Protein AF-A0A946NMD1-F1 (afdb_monomer)

Structure (mmCIF, N/CA/C/O backbone):
data_AF-A0A946NMD1-F1
#
_entry.id   AF-A0A946NMD1-F1
#
loop_
_atom_site.group_PDB
_atom_site.id
_atom_site.type_symbol
_atom_site.label_atom_id
_atom_site.label_alt_id
_atom_site.label_comp_id
_atom_site.label_asym_id
_atom_site.label_entity_id
_atom_site.label_seq_id
_atom_site.pdbx_PDB_ins_code
_atom_site.Cartn_x
_atom_site.Cartn_y
_atom_site.Cartn_z
_atom_site.occupancy
_atom_site.B_iso_or_equiv
_atom_site.auth_seq_id
_atom_site.auth_comp_id
_atom_site.auth_asym_id
_atom_site.auth_atom_id
_atom_site.pdbx_PDB_model_num
ATOM 1 N N . MET A 1 1 ? -20.551 -19.028 28.082 1.00 55.00 1 MET A N 1
ATOM 2 C CA . MET A 1 1 ? -19.754 -17.805 27.836 1.00 55.00 1 MET A CA 1
ATOM 3 C C . MET A 1 1 ? -20.271 -17.189 26.550 1.00 55.00 1 MET A C 1
ATOM 5 O O . MET A 1 1 ? -20.103 -17.793 25.501 1.00 55.00 1 MET A O 1
ATOM 9 N N . ASN A 1 2 ? -20.979 -16.064 26.626 1.00 85.19 2 ASN A N 1
ATOM 10 C CA . ASN A 1 2 ? -21.645 -15.491 25.456 1.00 85.19 2 ASN A CA 1
ATOM 11 C C . ASN A 1 2 ? -20.699 -14.501 24.764 1.00 85.19 2 ASN A C 1
ATOM 13 O O . ASN A 1 2 ? -20.337 -13.488 25.360 1.00 85.19 2 ASN A O 1
ATOM 17 N N . LEU A 1 3 ? -20.327 -14.777 23.508 1.00 88.44 3 LEU A N 1
ATOM 18 C CA . LEU A 1 3 ? -19.471 -13.911 22.675 1.00 88.44 3 LEU A CA 1
ATOM 19 C C . LEU A 1 3 ? -19.983 -12.462 22.620 1.00 88.44 3 LEU A C 1
ATOM 21 O O . LEU A 1 3 ? -19.198 -11.517 22.621 1.00 88.44 3 LEU A O 1
ATOM 25 N N . PHE A 1 4 ? -21.305 -12.292 22.656 1.00 90.62 4 PHE A N 1
ATOM 26 C CA . PHE A 1 4 ? -21.965 -10.989 22.665 1.00 90.62 4 PHE A CA 1
ATOM 27 C C . PHE A 1 4 ? -21.630 -10.160 23.916 1.00 90.62 4 PHE A C 1
ATOM 29 O O . PHE A 1 4 ? -21.375 -8.961 23.827 1.00 90.62 4 PHE A O 1
ATOM 36 N N . SER A 1 5 ? -21.566 -10.805 25.085 1.00 89.81 5 SER A N 1
ATOM 37 C CA . SER A 1 5 ? -21.194 -10.150 26.343 1.00 89.81 5 SER A CA 1
ATOM 38 C C . SER A 1 5 ? -19.715 -9.763 26.349 1.00 89.81 5 SER A C 1
ATOM 40 O O . SER A 1 5 ? -19.371 -8.661 26.766 1.00 89.81 5 SER A O 1
ATOM 42 N N . SER A 1 6 ? -18.839 -10.629 25.829 1.00 92.62 6 SER A N 1
ATOM 43 C CA . SER A 1 6 ? -17.407 -10.332 25.697 1.00 92.62 6 SER A CA 1
ATOM 44 C C . SER A 1 6 ? -17.141 -9.159 24.750 1.00 92.62 6 SER A C 1
ATOM 46 O O . SER A 1 6 ? -16.298 -8.316 25.053 1.00 92.62 6 SER A O 1
ATOM 48 N N . PHE A 1 7 ? -17.885 -9.059 23.644 1.00 94.19 7 PHE A N 1
ATOM 49 C CA . PHE A 1 7 ? -17.782 -7.933 22.713 1.00 94.19 7 PHE A CA 1
ATOM 50 C C . PHE A 1 7 ? -18.190 -6.606 23.368 1.00 94.19 7 PHE A C 1
ATOM 52 O O . PHE A 1 7 ? -17.457 -5.623 23.275 1.00 94.19 7 PHE A O 1
ATOM 59 N N . ALA A 1 8 ? -19.309 -6.586 24.100 1.00 92.62 8 ALA A N 1
ATOM 60 C CA . ALA A 1 8 ? -19.763 -5.391 24.816 1.00 92.62 8 ALA A CA 1
ATOM 61 C C . ALA A 1 8 ? -18.737 -4.906 25.863 1.00 92.62 8 ALA A C 1
ATOM 63 O O . ALA A 1 8 ? -18.455 -3.706 25.963 1.00 92.62 8 ALA A O 1
ATOM 64 N N . ILE A 1 9 ? -18.127 -5.837 26.606 1.00 93.50 9 ILE A N 1
ATOM 65 C CA . ILE A 1 9 ? -17.065 -5.531 27.577 1.00 93.50 9 ILE A CA 1
ATOM 66 C C . ILE A 1 9 ? -15.824 -4.960 26.871 1.00 93.50 9 ILE A C 1
ATOM 68 O O . ILE A 1 9 ? -15.281 -3.947 27.315 1.00 93.50 9 ILE A O 1
ATOM 72 N N . ALA A 1 10 ? -15.402 -5.553 25.750 1.00 91.38 10 ALA A N 1
ATOM 73 C CA . ALA A 1 10 ? -14.246 -5.085 24.985 1.00 91.38 10 ALA A CA 1
ATOM 74 C C . ALA A 1 10 ? -14.444 -3.662 24.437 1.00 91.38 10 ALA A C 1
ATOM 76 O O . ALA A 1 10 ? -13.557 -2.822 24.585 1.00 91.38 10 ALA A O 1
ATOM 77 N N . VAL A 1 11 ? -15.616 -3.357 23.869 1.00 93.38 11 VAL A N 1
ATOM 78 C CA . VAL A 1 11 ? -15.934 -2.007 23.369 1.00 93.38 11 VAL A CA 1
ATOM 79 C C . VAL A 1 11 ? -15.869 -0.976 24.497 1.00 93.38 11 VAL A C 1
ATOM 81 O O . VAL A 1 11 ? -15.271 0.088 24.335 1.00 93.38 11 VAL A O 1
ATOM 84 N N . THR A 1 12 ? -16.417 -1.310 25.665 1.00 92.88 12 THR A N 1
ATOM 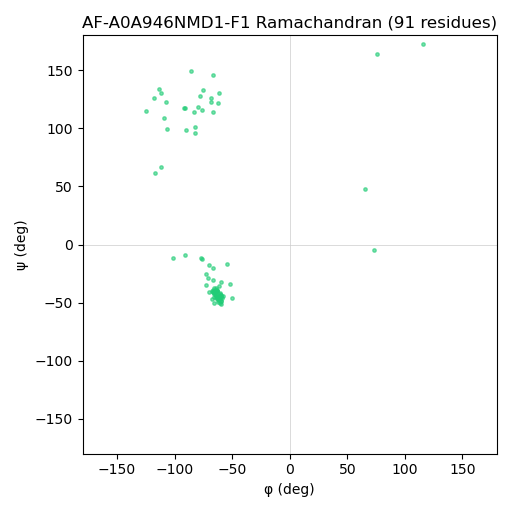85 C CA . THR A 1 12 ? -16.408 -0.416 26.833 1.00 92.88 12 THR A CA 1
ATOM 86 C C . THR A 1 12 ? -14.978 -0.152 27.320 1.00 92.88 12 THR A C 1
ATOM 88 O O . THR A 1 12 ? -14.610 0.994 27.581 1.00 92.88 12 THR A O 1
ATOM 91 N N . ALA A 1 13 ? -14.138 -1.190 27.369 1.00 91.44 13 ALA A N 1
ATOM 92 C CA . ALA A 1 13 ? -12.733 -1.076 27.757 1.00 91.44 13 ALA A CA 1
ATOM 93 C C . ALA A 1 13 ? -11.905 -0.237 26.763 1.00 91.44 13 ALA A C 1
ATOM 95 O O . ALA A 1 13 ? -11.082 0.583 27.174 1.00 91.44 13 ALA A O 1
ATOM 96 N N . LEU A 1 14 ? -12.148 -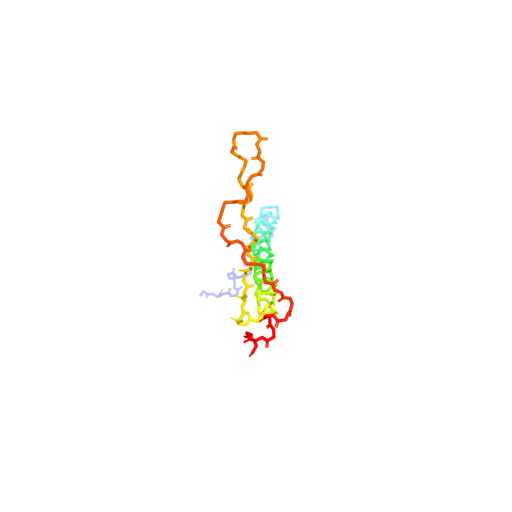0.387 25.457 1.00 93.50 14 LEU A N 1
ATOM 97 C CA . LEU A 1 14 ? -11.481 0.406 24.418 1.00 93.50 14 LEU A CA 1
ATOM 98 C C . LEU A 1 14 ? -11.864 1.892 24.482 1.00 93.50 14 LEU A C 1
ATOM 100 O O . LEU A 1 14 ? -11.004 2.753 24.271 1.00 93.50 14 LEU A O 1
ATOM 104 N N . LEU A 1 15 ? -13.127 2.195 24.805 1.00 92.44 15 LEU A N 1
ATOM 105 C CA . LEU A 1 15 ? -13.625 3.563 24.978 1.00 92.44 15 LEU A CA 1
ATOM 106 C C . LEU A 1 15 ? -13.123 4.227 26.271 1.00 92.44 15 LEU A C 1
ATOM 108 O O . LEU A 1 15 ? -13.001 5.452 26.303 1.00 92.44 15 LEU A O 1
ATOM 112 N N . ALA A 1 16 ? -12.781 3.452 27.305 1.00 94.81 16 ALA A N 1
ATOM 113 C CA . ALA A 1 16 ? -12.213 3.978 28.549 1.00 94.81 16 ALA A CA 1
ATOM 114 C C . ALA A 1 16 ? -10.812 4.596 28.355 1.00 94.81 16 ALA A C 1
ATOM 116 O O . ALA A 1 16 ? -10.458 5.562 29.032 1.00 94.81 16 ALA A O 1
ATOM 117 N N . HIS A 1 17 ? -10.023 4.098 27.393 1.00 93.81 17 HIS A N 1
ATOM 118 C CA . HIS A 1 17 ? -8.659 4.569 27.113 1.00 93.81 17 HIS A CA 1
ATOM 119 C C . HIS A 1 17 ? -8.517 5.183 25.715 1.00 93.81 17 HIS A C 1
ATOM 121 O O . HIS A 1 17 ? -7.719 4.735 24.890 1.00 93.81 17 HIS A O 1
ATOM 127 N N . LYS A 1 18 ? -9.266 6.261 25.466 1.00 91.31 18 LYS A N 1
ATOM 128 C CA . LYS A 1 18 ? -9.395 6.915 24.148 1.00 91.31 18 LYS A CA 1
ATOM 129 C C . LYS A 1 18 ? -8.056 7.229 23.471 1.00 91.31 18 LYS A C 1
ATOM 131 O O . LYS A 1 18 ? -7.897 6.933 22.294 1.00 91.31 18 LYS A O 1
ATOM 136 N N . THR A 1 19 ? -7.086 7.792 24.195 1.00 95.62 19 THR A N 1
ATOM 137 C CA . THR A 1 19 ? -5.778 8.176 23.627 1.00 95.62 19 THR A CA 1
ATOM 138 C C . THR A 1 19 ? -4.955 6.963 23.208 1.00 95.62 19 THR A C 1
ATOM 140 O O . THR A 1 19 ? -4.448 6.919 22.091 1.00 95.62 19 THR A O 1
ATOM 143 N N . ARG A 1 20 ? -4.864 5.947 24.072 1.00 95.00 20 ARG A N 1
ATOM 144 C CA . ARG A 1 20 ? -4.136 4.705 23.786 1.00 95.00 20 ARG A CA 1
ATOM 145 C C . ARG A 1 20 ? -4.755 3.965 22.602 1.00 95.00 20 ARG A C 1
ATOM 147 O O . ARG A 1 20 ? -4.030 3.575 21.693 1.00 95.00 20 ARG A O 1
ATOM 154 N N . THR A 1 21 ? -6.077 3.801 22.600 1.00 95.19 21 THR A N 1
ATOM 155 C CA . THR A 1 21 ? -6.802 3.116 21.520 1.00 95.19 21 THR A CA 1
ATOM 156 C C . THR A 1 21 ? -6.664 3.867 20.193 1.00 95.19 21 THR A C 1
ATOM 158 O O . THR A 1 21 ? -6.449 3.250 19.148 1.00 95.19 21 THR A O 1
ATOM 161 N N . PHE A 1 22 ? -6.719 5.202 20.225 1.00 95.81 22 PHE A N 1
ATOM 162 C CA . PHE A 1 22 ? -6.535 6.037 19.039 1.00 95.81 22 PHE A CA 1
ATOM 163 C C . PHE A 1 22 ? -5.115 5.933 18.467 1.00 95.81 22 PHE A C 1
ATOM 165 O O . PHE A 1 22 ? -4.962 5.630 17.289 1.00 95.81 22 PHE A O 1
ATOM 172 N N . LEU A 1 23 ? -4.070 6.093 19.288 1.00 96.12 23 LEU A N 1
ATOM 173 C CA . LEU A 1 23 ? -2.682 5.991 18.812 1.00 96.12 23 LEU A CA 1
ATOM 174 C C . LEU A 1 23 ? -2.352 4.585 18.282 1.00 96.12 23 LEU A C 1
ATOM 176 O O . LEU A 1 23 ? -1.685 4.462 17.255 1.00 96.12 23 LEU A O 1
ATOM 180 N N . ALA A 1 24 ? -2.834 3.529 18.945 1.00 95.62 24 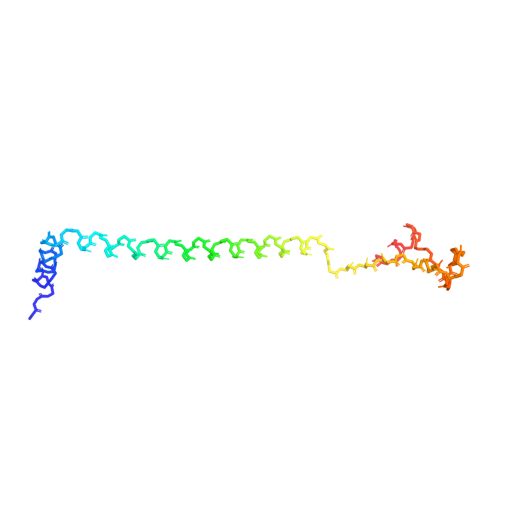ALA A N 1
ATOM 181 C CA . ALA A 1 24 ? -2.594 2.152 18.513 1.00 95.62 24 ALA A CA 1
ATOM 182 C C . ALA A 1 24 ? -3.266 1.840 17.163 1.00 95.62 24 ALA A C 1
ATOM 184 O O . ALA A 1 24 ? -2.634 1.275 16.271 1.00 95.62 24 ALA A O 1
ATOM 185 N N . SER A 1 25 ? -4.530 2.240 16.992 1.00 95.50 25 SER A N 1
ATOM 186 C CA . SER A 1 25 ? -5.252 2.046 15.726 1.00 95.50 25 SER A CA 1
ATOM 187 C C . SER A 1 25 ? -4.666 2.885 14.589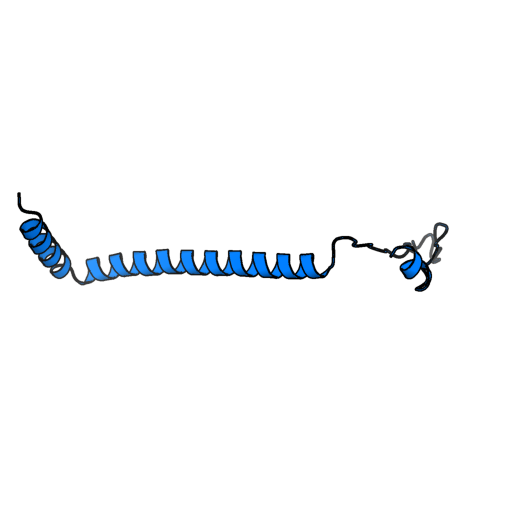 1.00 95.50 25 SER A C 1
ATOM 189 O O . SER A 1 25 ? -4.513 2.378 13.479 1.00 95.50 25 SER A O 1
ATOM 191 N N . LEU A 1 26 ? -4.255 4.125 14.871 1.00 97.06 26 LEU A N 1
ATOM 192 C CA . LEU A 1 26 ? -3.589 4.990 13.900 1.00 97.06 26 LEU A CA 1
ATOM 193 C C . LEU A 1 26 ? -2.277 4.373 13.392 1.00 97.06 26 LEU A C 1
ATOM 195 O O . LEU A 1 26 ? -2.024 4.380 12.189 1.00 97.06 26 LEU A O 1
ATOM 199 N N . GLY A 1 27 ? -1.471 3.791 14.285 1.00 97.19 27 GLY A N 1
ATOM 200 C CA . GLY A 1 27 ? -0.227 3.117 13.905 1.00 97.19 27 GLY A CA 1
ATOM 201 C C . GLY A 1 27 ? -0.457 1.950 12.941 1.00 97.19 27 GLY A C 1
ATOM 202 O O . GLY A 1 27 ? 0.237 1.840 11.931 1.00 97.19 27 GLY A O 1
ATOM 203 N N . ILE A 1 28 ? -1.470 1.118 13.204 1.00 97.31 28 ILE A N 1
ATOM 204 C CA . ILE A 1 28 ? -1.829 -0.007 12.326 1.00 97.31 28 ILE A CA 1
ATOM 205 C C . ILE A 1 28 ? -2.339 0.500 10.969 1.00 97.31 28 ILE A C 1
ATOM 207 O O . ILE A 1 28 ? -1.936 -0.029 9.934 1.00 97.31 28 ILE A O 1
ATOM 211 N N . LEU A 1 29 ? -3.174 1.545 10.954 1.00 97.38 29 LEU A N 1
ATOM 212 C CA . LEU A 1 29 ? -3.685 2.147 9.718 1.00 97.38 29 LEU A CA 1
ATOM 213 C C . LEU A 1 29 ? -2.555 2.677 8.830 1.00 97.38 29 LEU A C 1
ATOM 215 O O . LEU A 1 29 ? -2.512 2.352 7.645 1.00 97.38 29 LEU A O 1
ATOM 219 N N . ILE A 1 30 ? -1.625 3.447 9.400 1.00 97.44 30 ILE A N 1
ATOM 220 C CA . ILE A 1 30 ? -0.481 3.994 8.657 1.00 97.44 30 ILE A CA 1
ATOM 221 C C . ILE A 1 30 ? 0.438 2.863 8.179 1.00 97.44 30 ILE A C 1
ATOM 223 O O . ILE A 1 30 ? 0.875 2.879 7.027 1.00 97.44 30 ILE A O 1
ATOM 227 N N . GLY A 1 31 ? 0.696 1.864 9.029 1.00 97.19 31 GLY A N 1
ATOM 228 C CA . GLY A 1 31 ? 1.536 0.718 8.684 1.00 97.19 31 GLY A CA 1
ATOM 229 C C . GLY A 1 31 ? 0.993 -0.060 7.486 1.00 97.19 31 GLY A C 1
ATOM 230 O O . GLY A 1 31 ? 1.706 -0.267 6.505 1.00 97.19 31 GLY A O 1
ATOM 231 N N . ILE A 1 32 ? -0.288 -0.432 7.519 1.00 97.62 32 ILE A N 1
ATOM 232 C CA . ILE A 1 32 ? -0.922 -1.172 6.420 1.00 97.62 32 ILE A CA 1
ATOM 233 C C . ILE A 1 32 ? -1.019 -0.296 5.162 1.00 97.62 32 ILE A C 1
ATOM 235 O O . ILE A 1 32 ? -0.723 -0.773 4.066 1.00 97.62 32 ILE A O 1
ATOM 239 N N . ALA A 1 33 ? -1.368 0.988 5.300 1.00 97.88 33 ALA A N 1
ATOM 240 C CA . ALA A 1 33 ? -1.467 1.906 4.166 1.00 97.88 33 ALA A CA 1
ATOM 241 C C . ALA A 1 33 ? -0.127 2.070 3.430 1.00 97.88 33 ALA A C 1
ATOM 243 O O . ALA A 1 33 ? -0.089 1.982 2.203 1.00 97.88 33 ALA A O 1
ATOM 244 N N . SER A 1 34 ? 0.977 2.244 4.164 1.00 97.75 34 SER A N 1
ATOM 245 C CA . SER A 1 34 ? 2.320 2.357 3.580 1.00 97.75 34 SER A CA 1
ATOM 246 C C . SER A 1 34 ? 2.702 1.114 2.774 1.00 97.75 34 SER A C 1
ATOM 248 O O . SER A 1 34 ? 3.186 1.237 1.647 1.00 97.75 34 SER A O 1
ATOM 250 N N . VAL A 1 35 ? 2.425 -0.079 3.309 1.00 97.75 35 VAL A N 1
ATOM 251 C CA . VAL A 1 35 ? 2.712 -1.344 2.619 1.00 97.75 35 VAL A CA 1
ATOM 252 C C . VAL A 1 35 ? 1.881 -1.476 1.343 1.00 97.75 35 VAL A C 1
ATOM 254 O O . VAL A 1 35 ? 2.429 -1.826 0.299 1.00 97.75 35 VAL A O 1
ATOM 257 N N . ILE A 1 36 ? 0.583 -1.157 1.390 1.00 97.56 36 ILE A N 1
ATOM 258 C CA . ILE A 1 36 ? -0.296 -1.218 0.210 1.00 97.56 36 ILE A CA 1
ATOM 259 C C . ILE A 1 36 ? 0.213 -0.286 -0.894 1.00 97.56 36 ILE A C 1
ATOM 261 O O . ILE A 1 36 ? 0.342 -0.716 -2.040 1.00 97.56 36 ILE A O 1
ATOM 265 N N . VAL A 1 37 ? 0.534 0.966 -0.553 1.00 98.00 37 VAL A N 1
ATOM 266 C CA . VAL A 1 37 ? 1.040 1.957 -1.516 1.00 98.00 37 VAL A CA 1
ATOM 267 C C . VAL A 1 37 ? 2.353 1.489 -2.138 1.00 98.00 37 VAL A C 1
ATOM 269 O O . VAL A 1 37 ? 2.485 1.498 -3.359 1.00 98.00 37 VAL A O 1
ATOM 272 N N . MET A 1 38 ? 3.304 1.024 -1.325 1.00 97.44 38 MET A N 1
ATOM 273 C CA . MET A 1 38 ? 4.596 0.541 -1.819 1.00 97.44 38 MET A CA 1
ATOM 274 C C . MET A 1 38 ? 4.434 -0.643 -2.779 1.00 97.44 38 MET A C 1
ATOM 276 O O . MET A 1 38 ? 5.071 -0.677 -3.831 1.00 97.44 38 MET A O 1
ATOM 280 N N . VAL A 1 39 ? 3.564 -1.601 -2.447 1.00 97.25 39 VAL A N 1
ATOM 281 C CA . VAL A 1 39 ? 3.298 -2.764 -3.306 1.00 97.25 39 VAL A CA 1
ATOM 282 C C . VAL A 1 39 ? 2.620 -2.344 -4.609 1.00 97.25 39 VAL A C 1
ATOM 284 O O . VAL A 1 39 ? 2.973 -2.864 -5.667 1.00 97.25 39 VAL A O 1
ATOM 287 N N . ALA A 1 40 ? 1.671 -1.408 -4.549 1.00 97.19 40 ALA A N 1
ATOM 288 C CA . ALA A 1 40 ? 0.998 -0.888 -5.734 1.00 97.19 40 ALA A CA 1
ATOM 289 C C . ALA A 1 40 ? 1.983 -0.183 -6.678 1.00 97.19 40 ALA A C 1
ATOM 291 O O . ALA A 1 40 ? 1.990 -0.479 -7.870 1.00 97.19 40 ALA A O 1
ATOM 292 N N . ILE A 1 41 ? 2.854 0.678 -6.139 1.00 97.12 41 ILE A N 1
ATOM 293 C CA . ILE A 1 41 ? 3.909 1.347 -6.912 1.00 97.12 41 ILE A CA 1
ATOM 294 C C . ILE A 1 41 ? 4.853 0.310 -7.523 1.00 97.12 41 ILE A C 1
ATOM 296 O O . ILE A 1 41 ? 5.073 0.330 -8.728 1.00 97.12 41 ILE A O 1
ATOM 300 N N . GLY A 1 42 ? 5.365 -0.631 -6.724 1.00 95.81 42 GLY A N 1
ATOM 301 C CA . GLY A 1 42 ? 6.316 -1.635 -7.204 1.00 95.81 42 GLY A CA 1
ATOM 302 C C . GLY A 1 42 ? 5.754 -2.481 -8.347 1.00 95.81 42 GLY A C 1
ATOM 303 O O . GLY A 1 42 ? 6.410 -2.645 -9.374 1.00 95.81 42 GLY A O 1
ATOM 304 N N . LYS A 1 43 ? 4.514 -2.963 -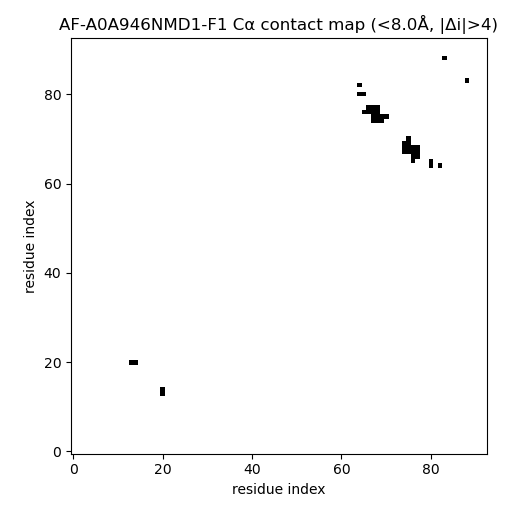8.206 1.00 95.62 43 LYS A N 1
ATOM 305 C CA . LYS A 1 43 ? 3.839 -3.726 -9.266 1.00 95.62 43 LYS A CA 1
ATOM 306 C C . LYS A 1 43 ? 3.526 -2.872 -10.494 1.00 95.62 43 LYS A C 1
ATOM 308 O O . LYS A 1 43 ? 3.692 -3.358 -11.607 1.00 95.62 43 LYS A O 1
ATOM 313 N N . GLY A 1 44 ? 3.097 -1.624 -10.303 1.00 94.44 44 GLY A N 1
ATOM 314 C CA . GLY A 1 44 ? 2.815 -0.697 -11.400 1.00 94.44 44 GLY A CA 1
ATOM 315 C C . GLY A 1 44 ? 4.062 -0.389 -12.226 1.00 94.44 44 GLY A C 1
ATOM 316 O O . GLY A 1 44 ? 4.049 -0.569 -13.438 1.00 94.44 44 GLY A O 1
ATOM 317 N N . SER A 1 45 ? 5.166 -0.028 -11.567 1.00 95.31 45 SER A N 1
ATOM 318 C CA . SER A 1 45 ? 6.446 0.226 -12.236 1.00 95.31 45 SER A CA 1
ATOM 319 C C . SER A 1 45 ? 7.002 -1.024 -12.913 1.00 95.31 45 SER A C 1
ATOM 321 O O . SER A 1 45 ? 7.556 -0.934 -14.004 1.00 95.31 45 SER A O 1
ATOM 323 N N . GLN A 1 46 ? 6.846 -2.201 -12.298 1.00 92.38 46 GLN A N 1
ATOM 324 C CA . GLN A 1 46 ? 7.238 -3.452 -12.941 1.00 92.38 46 GLN A CA 1
ATOM 325 C C . GLN A 1 46 ? 6.451 -3.671 -14.237 1.00 92.38 46 GLN A C 1
ATOM 327 O O . GLN A 1 46 ? 7.061 -3.994 -15.253 1.00 92.38 46 GLN A O 1
ATOM 332 N N . GLN A 1 47 ? 5.131 -3.476 -14.214 1.00 94.25 47 GLN A N 1
ATOM 333 C CA . GLN A 1 47 ? 4.294 -3.628 -15.402 1.00 94.25 47 GLN A CA 1
ATOM 334 C C . GLN A 1 47 ? 4.687 -2.639 -16.502 1.00 94.25 47 GLN A C 1
ATOM 336 O O . GLN A 1 47 ? 4.869 -3.051 -17.639 1.00 94.25 47 GLN A O 1
ATOM 341 N N . GLU A 1 48 ? 4.898 -1.369 -16.157 1.00 91.62 48 GLU A N 1
ATOM 342 C CA . GLU A 1 48 ? 5.316 -0.340 -17.114 1.00 91.62 48 GLU A CA 1
ATOM 343 C C . GLU A 1 48 ? 6.629 -0.713 -17.815 1.00 91.62 48 GLU A C 1
ATOM 345 O O . GLU A 1 48 ? 6.736 -0.632 -19.037 1.00 91.62 48 GLU A O 1
ATOM 350 N N . VAL A 1 49 ? 7.620 -1.201 -17.063 1.00 91.44 49 VAL A N 1
ATOM 351 C CA . VAL A 1 49 ? 8.884 -1.668 -17.648 1.00 91.44 49 VAL A CA 1
ATOM 352 C C . VAL A 1 49 ? 8.662 -2.886 -18.546 1.00 91.44 49 VAL A C 1
ATOM 354 O O . VAL A 1 49 ? 9.266 -2.962 -19.616 1.00 91.44 49 VAL A O 1
ATOM 357 N N . MET A 1 50 ? 7.801 -3.828 -18.149 1.00 88.06 50 MET A N 1
ATOM 358 C CA . MET A 1 50 ? 7.474 -4.986 -18.989 1.00 88.06 50 MET A CA 1
ATOM 359 C C . MET A 1 50 ? 6.776 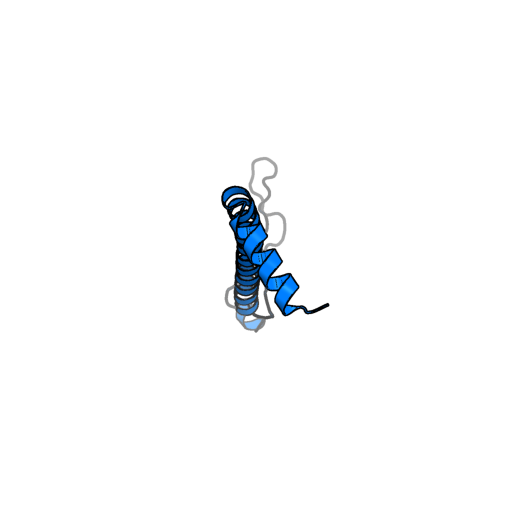-4.569 -20.285 1.00 88.06 50 MET A C 1
ATOM 361 O O . MET A 1 50 ? 7.102 -5.119 -21.332 1.00 88.06 50 MET A O 1
ATOM 365 N N . ASP A 1 51 ? 5.880 -3.584 -20.244 1.00 89.69 51 ASP A N 1
ATOM 366 C CA . ASP A 1 51 ? 5.181 -3.075 -21.428 1.00 89.69 51 ASP A CA 1
ATOM 367 C C . ASP A 1 51 ? 6.157 -2.387 -22.392 1.00 89.69 51 ASP A C 1
ATOM 369 O O . ASP A 1 51 ? 6.097 -2.604 -23.604 1.00 89.69 51 ASP A O 1
ATOM 373 N N . ILE A 1 52 ? 7.112 -1.614 -21.861 1.00 85.56 52 ILE A N 1
ATOM 374 C CA . ILE A 1 52 ? 8.181 -1.002 -22.661 1.00 85.56 52 ILE A CA 1
ATOM 375 C C . ILE A 1 52 ? 9.037 -2.089 -23.321 1.00 85.56 52 ILE A C 1
ATOM 377 O O . ILE A 1 52 ? 9.316 -1.997 -24.514 1.00 85.56 52 ILE A O 1
ATOM 381 N N . ILE A 1 53 ? 9.436 -3.124 -22.573 1.00 84.62 53 ILE A N 1
ATOM 382 C CA . ILE A 1 53 ? 10.227 -4.246 -23.102 1.00 84.62 53 ILE A CA 1
ATOM 383 C C . ILE A 1 53 ? 9.439 -5.011 -24.169 1.00 84.62 53 ILE A C 1
ATOM 385 O O . ILE A 1 53 ? 9.977 -5.284 -25.239 1.00 84.62 53 ILE A O 1
ATOM 389 N N . ALA A 1 54 ? 8.165 -5.315 -23.919 1.00 82.06 54 ALA A N 1
ATOM 390 C CA . ALA A 1 54 ? 7.297 -5.989 -24.879 1.00 82.06 54 ALA A CA 1
ATOM 391 C C . ALA A 1 54 ? 7.123 -5.165 -26.166 1.00 82.06 54 ALA A C 1
ATOM 393 O O . ALA A 1 54 ? 7.094 -5.727 -27.260 1.00 82.06 54 ALA A O 1
ATOM 394 N N . GLY A 1 55 ? 7.080 -3.833 -26.054 1.00 79.50 55 GLY A N 1
ATOM 395 C CA . GLY A 1 55 ? 7.040 -2.916 -27.193 1.00 79.50 55 GLY A CA 1
ATOM 396 C C . GLY A 1 55 ? 8.311 -2.905 -28.052 1.00 79.50 55 GLY A C 1
ATOM 397 O O . GLY A 1 55 ? 8.238 -2.515 -29.215 1.00 79.50 55 GLY A O 1
ATOM 398 N N . MET A 1 56 ? 9.461 -3.354 -27.531 1.00 79.50 56 MET A N 1
ATOM 399 C CA . MET A 1 56 ? 10.701 -3.470 -28.316 1.00 79.50 56 MET A CA 1
ATOM 400 C C . MET A 1 56 ? 10.705 -4.687 -29.259 1.00 79.50 56 MET A C 1
ATOM 402 O O . MET A 1 56 ? 11.544 -4.750 -30.157 1.00 79.50 56 MET A O 1
ATOM 406 N N . GLY A 1 57 ? 9.755 -5.615 -29.101 1.00 69.69 57 GLY A N 1
ATOM 407 C CA . GLY A 1 57 ? 9.654 -6.834 -29.904 1.00 69.69 57 GLY A CA 1
ATOM 408 C C . GLY A 1 57 ? 10.676 -7.912 -29.517 1.00 69.69 57 GLY A C 1
ATOM 409 O O . GLY A 1 57 ? 11.662 -7.654 -28.832 1.00 69.69 57 GLY A O 1
ATOM 410 N N . GLU A 1 58 ? 10.441 -9.152 -29.957 1.00 67.19 58 GLU A N 1
ATOM 411 C CA . GLU A 1 58 ? 11.297 -10.305 -29.618 1.00 67.19 58 GLU A CA 1
ATOM 412 C C . GLU A 1 58 ? 12.681 -10.266 -30.297 1.00 67.19 58 GLU A C 1
ATOM 414 O O . GLU A 1 58 ? 13.603 -10.943 -29.844 1.00 67.19 58 GLU A O 1
ATOM 419 N N . ASN A 1 59 ? 12.858 -9.460 -31.353 1.00 66.88 59 ASN A N 1
ATOM 420 C CA . ASN A 1 59 ? 14.068 -9.447 -32.182 1.00 66.88 59 ASN A CA 1
ATOM 421 C C . ASN A 1 59 ? 14.876 -8.142 -32.039 1.00 66.88 59 ASN A C 1
ATOM 423 O O . ASN A 1 59 ? 14.977 -7.338 -32.967 1.00 66.88 59 ASN A O 1
ATOM 427 N N . MET A 1 60 ? 15.448 -7.914 -30.855 1.00 71.56 60 MET A N 1
ATOM 428 C CA . MET A 1 60 ? 16.298 -6.748 -30.591 1.00 71.56 60 MET A CA 1
ATOM 429 C C . MET A 1 60 ? 17.724 -6.954 -31.128 1.00 71.56 60 MET A C 1
ATOM 431 O O . MET A 1 60 ? 18.461 -7.814 -30.645 1.00 71.56 60 MET A O 1
ATOM 435 N N . VAL A 1 61 ? 18.150 -6.109 -32.074 1.00 72.94 61 VAL A N 1
ATOM 436 C CA . VAL A 1 61 ? 19.527 -6.081 -32.599 1.00 72.94 61 VAL A CA 1
ATOM 437 C C . VAL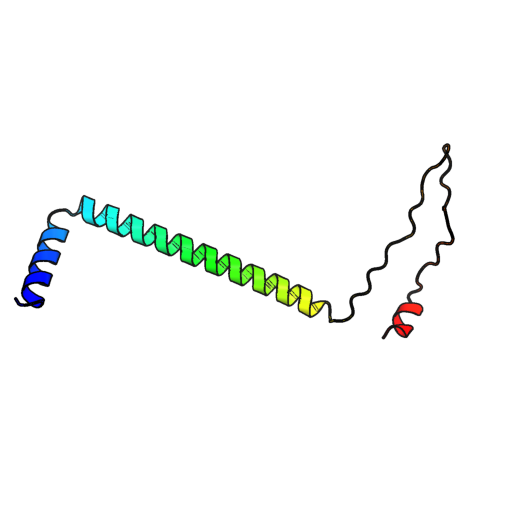 A 1 61 ? 20.242 -4.813 -32.125 1.00 72.94 61 VAL A C 1
ATOM 439 O O . VAL A 1 61 ? 19.951 -3.709 -32.581 1.00 72.94 61 VAL A O 1
ATOM 442 N N . THR A 1 62 ? 21.207 -4.965 -31.216 1.00 72.81 62 THR A N 1
ATOM 443 C CA . THR A 1 62 ? 22.010 -3.851 -30.681 1.00 72.81 62 THR A CA 1
ATOM 444 C C . THR A 1 62 ? 23.285 -3.663 -31.503 1.00 72.81 62 THR A C 1
ATOM 446 O O . THR A 1 62 ? 24.141 -4.546 -31.539 1.00 72.81 62 THR A O 1
ATOM 449 N N . ILE A 1 63 ? 23.439 -2.498 -32.139 1.00 73.69 63 ILE A N 1
ATOM 450 C CA . ILE A 1 63 ? 24.604 -2.161 -32.969 1.00 73.69 63 ILE A CA 1
ATOM 451 C C . ILE A 1 63 ? 25.470 -1.140 -32.232 1.00 73.69 63 ILE A C 1
ATOM 453 O O . ILE A 1 63 ? 25.019 -0.037 -31.927 1.00 73.69 63 ILE A O 1
ATOM 457 N N . THR A 1 64 ? 26.737 -1.478 -32.004 1.00 74.06 64 THR A N 1
ATOM 458 C CA . THR A 1 64 ? 27.717 -0.573 -31.389 1.00 74.06 64 THR A CA 1
ATOM 459 C C . THR A 1 64 ? 28.776 -0.189 -32.416 1.00 74.06 64 THR A C 1
ATOM 461 O O . THR A 1 64 ? 29.348 -1.054 -33.079 1.00 74.06 64 THR A O 1
ATOM 464 N N . ALA A 1 65 ? 29.053 1.110 -32.559 1.00 71.00 65 ALA A N 1
ATOM 465 C CA . ALA A 1 65 ? 30.091 1.595 -33.466 1.00 71.00 65 ALA A CA 1
ATOM 466 C C . ALA A 1 65 ? 31.495 1.163 -33.002 1.00 71.00 65 ALA A C 1
ATOM 468 O O . ALA A 1 65 ? 31.778 1.099 -31.806 1.00 71.00 65 ALA A O 1
ATOM 469 N N . GLY A 1 66 ? 32.393 0.901 -33.956 1.00 70.19 66 GLY A N 1
ATOM 470 C CA . GLY A 1 66 ? 33.778 0.535 -33.657 1.00 70.19 66 GLY A CA 1
ATOM 471 C C . GLY A 1 66 ? 34.524 1.644 -32.904 1.00 70.19 66 GLY A C 1
ATOM 472 O O . GLY A 1 66 ? 34.526 2.803 -33.321 1.00 70.19 66 GLY A O 1
ATOM 473 N N . GLU A 1 67 ? 35.185 1.293 -31.800 1.00 67.88 67 GLU A N 1
ATOM 474 C CA . GLU A 1 67 ? 35.931 2.247 -30.975 1.00 67.88 67 GLU A CA 1
ATOM 475 C C . GLU A 1 67 ? 37.176 2.795 -31.698 1.00 67.88 67 GLU A C 1
ATOM 477 O O . GLU A 1 67 ? 38.105 2.061 -32.050 1.00 67.88 67 GLU A O 1
ATOM 482 N N . MET A 1 68 ? 37.259 4.120 -31.845 1.00 62.31 68 MET A N 1
ATOM 483 C CA . MET A 1 68 ? 38.488 4.795 -32.272 1.00 62.31 68 MET A CA 1
ATOM 484 C C . MET A 1 68 ? 39.431 5.000 -31.081 1.00 62.31 68 MET A C 1
ATOM 486 O O . MET A 1 68 ? 39.335 5.986 -30.349 1.00 62.31 68 MET A O 1
ATOM 490 N N . LYS A 1 69 ? 40.387 4.085 -30.891 1.00 64.56 69 LYS A N 1
ATOM 491 C CA . LYS A 1 69 ? 41.412 4.214 -29.842 1.00 64.56 69 LYS A CA 1
ATOM 492 C C . LYS A 1 69 ? 42.504 5.206 -30.263 1.00 64.56 69 LYS A C 1
ATOM 494 O O . LYS A 1 69 ? 43.117 5.085 -31.324 1.00 64.56 69 LYS A O 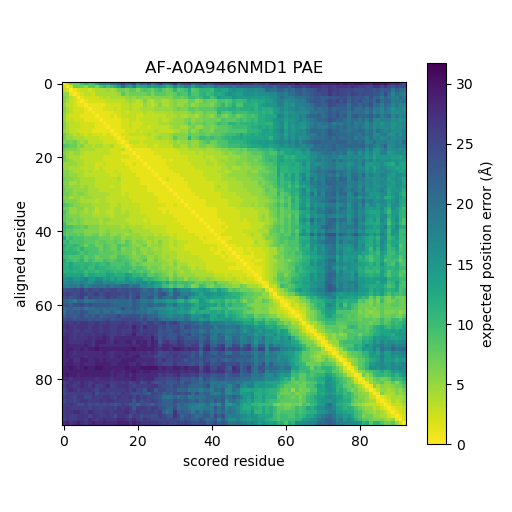1
ATOM 499 N N . ARG A 1 70 ? 42.794 6.196 -29.411 1.00 61.09 70 ARG A N 1
ATOM 500 C CA . ARG A 1 70 ? 43.938 7.106 -29.601 1.00 61.09 70 ARG A CA 1
ATOM 501 C C . ARG A 1 70 ? 45.226 6.378 -29.223 1.00 61.09 70 ARG A C 1
ATOM 503 O O . ARG A 1 70 ? 45.422 6.037 -28.061 1.00 61.09 70 ARG A O 1
ATOM 510 N N . ARG A 1 71 ? 46.123 6.166 -30.189 1.00 67.88 71 ARG A N 1
ATOM 511 C CA . ARG A 1 71 ? 47.449 5.572 -29.955 1.00 67.88 71 ARG 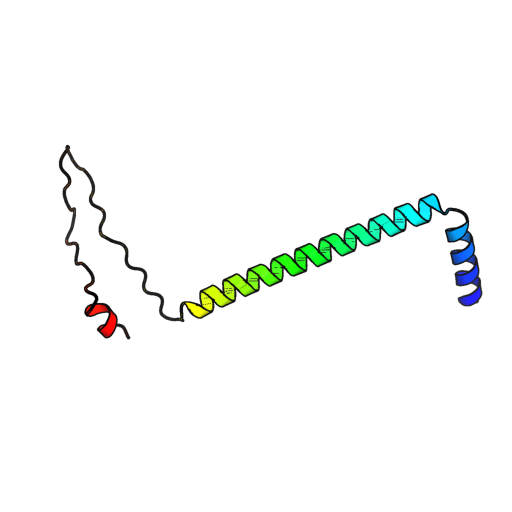A CA 1
ATOM 512 C C . ARG A 1 71 ? 48.521 6.514 -30.491 1.00 67.88 71 ARG A C 1
ATOM 514 O O . ARG A 1 71 ? 48.589 6.750 -31.692 1.00 67.88 71 ARG A O 1
ATOM 521 N N . GLY A 1 72 ? 49.348 7.051 -29.592 1.00 70.44 72 GLY A N 1
ATOM 522 C CA . GLY A 1 72 ? 50.477 7.922 -29.945 1.00 70.44 72 GLY A CA 1
ATOM 523 C C . GLY A 1 72 ? 50.068 9.258 -30.575 1.00 70.44 72 GLY A C 1
ATOM 524 O O . GLY A 1 72 ? 50.577 9.617 -31.629 1.00 70.44 72 GLY A O 1
ATOM 525 N N . GLY A 1 73 ? 49.100 9.968 -29.985 1.00 73.81 73 GLY A N 1
ATOM 526 C CA . GLY A 1 73 ? 48.700 11.313 -30.434 1.00 73.81 73 GLY A CA 1
ATOM 527 C C . GLY A 1 73 ? 47.910 11.373 -31.749 1.00 73.81 73 GLY A C 1
ATOM 528 O O . GLY A 1 73 ? 47.419 12.438 -32.109 1.00 73.81 73 GLY A O 1
ATOM 529 N N . ARG A 1 74 ? 47.722 10.244 -32.444 1.00 65.31 74 ARG A N 1
ATOM 530 C CA . ARG A 1 74 ? 46.904 10.138 -33.661 1.00 65.31 74 ARG A CA 1
ATOM 531 C C . ARG A 1 74 ? 45.681 9.261 -33.394 1.00 65.31 74 ARG A C 1
ATOM 533 O O . ARG A 1 74 ? 45.789 8.181 -32.811 1.00 65.31 74 ARG A O 1
ATOM 540 N N . LEU A 1 75 ? 44.510 9.728 -33.825 1.00 66.50 75 LEU A N 1
ATOM 541 C CA . LEU A 1 75 ? 43.311 8.895 -33.915 1.00 66.50 75 LEU A CA 1
ATOM 542 C C . LEU A 1 75 ? 43.571 7.843 -35.002 1.00 66.50 75 LEU A C 1
ATOM 544 O O . LEU A 1 75 ? 43.765 8.195 -36.164 1.00 66.50 75 LEU A O 1
ATOM 548 N N . ARG A 1 76 ? 43.641 6.563 -34.627 1.00 66.12 76 ARG A N 1
ATOM 549 C CA . ARG A 1 76 ? 43.664 5.450 -35.582 1.00 66.12 76 ARG A CA 1
ATOM 550 C C . ARG A 1 76 ? 42.432 4.593 -35.341 1.00 66.12 76 ARG A C 1
ATOM 552 O O . ARG A 1 76 ? 42.208 4.130 -34.227 1.00 66.12 76 ARG A O 1
ATOM 559 N N . LEU A 1 77 ? 41.667 4.359 -36.401 1.00 64.44 77 LEU A N 1
ATOM 560 C CA . LEU A 1 77 ? 40.707 3.263 -36.439 1.00 64.44 77 LEU A CA 1
ATOM 561 C C . LEU A 1 77 ? 41.508 1.961 -36.317 1.00 64.44 77 LEU A C 1
ATOM 563 O O . LEU A 1 77 ? 42.447 1.732 -37.083 1.00 64.44 77 LEU A O 1
ATOM 567 N N . SER A 1 78 ? 41.210 1.158 -35.299 1.00 64.81 78 SER A N 1
ATOM 568 C CA . SER A 1 78 ? 41.872 -0.125 -35.073 1.00 64.81 78 SER A CA 1
ATOM 569 C C . SER A 1 78 ? 40.906 -1.242 -35.443 1.00 64.81 78 SER A C 1
ATOM 571 O O . SER A 1 78 ? 40.053 -1.594 -34.638 1.00 64.81 78 SER A O 1
ATOM 573 N N . GLY A 1 79 ? 41.059 -1.798 -36.646 1.00 65.81 79 GLY A N 1
ATOM 574 C CA . GLY A 1 79 ? 40.237 -2.900 -37.160 1.00 65.81 79 GLY A CA 1
ATOM 575 C C . GLY A 1 79 ? 39.399 -2.519 -38.384 1.00 65.81 79 GLY A C 1
ATOM 576 O O . GLY A 1 79 ? 39.364 -1.358 -38.789 1.00 65.81 79 GLY A O 1
ATOM 577 N N . ASN A 1 80 ? 38.748 -3.519 -38.983 1.00 63.34 80 ASN A N 1
ATOM 578 C CA . ASN A 1 80 ? 37.822 -3.336 -40.099 1.00 63.34 80 ASN A CA 1
ATOM 579 C C . ASN A 1 80 ? 36.453 -2.931 -39.533 1.00 63.34 80 ASN A C 1
ATOM 581 O O . ASN A 1 80 ? 35.734 -3.773 -39.000 1.00 63.34 80 ASN A O 1
ATOM 585 N N . VAL A 1 81 ? 36.119 -1.640 -39.577 1.00 66.25 81 VAL A N 1
ATOM 586 C CA . VAL A 1 81 ? 34.815 -1.146 -39.113 1.00 66.25 81 VAL A CA 1
ATOM 587 C C . VAL A 1 81 ? 33.856 -1.183 -40.297 1.00 66.25 81 VAL A C 1
ATOM 589 O O . VAL A 1 81 ? 33.880 -0.298 -41.148 1.00 66.25 81 VAL A O 1
ATOM 592 N N . ILE A 1 82 ? 33.044 -2.234 -40.372 1.00 64.81 82 ILE A N 1
ATOM 593 C CA . ILE A 1 82 ? 31.949 -2.319 -41.339 1.00 64.81 82 ILE A CA 1
ATOM 594 C C . ILE A 1 82 ? 30.772 -1.563 -40.720 1.00 64.81 82 ILE A C 1
ATOM 596 O O . ILE A 1 82 ? 30.280 -1.937 -39.658 1.00 64.81 82 ILE A O 1
ATOM 600 N N . THR A 1 83 ? 30.377 -0.451 -41.338 1.00 71.12 83 THR A N 1
ATOM 601 C CA . THR A 1 83 ? 29.183 0.289 -40.920 1.00 71.12 83 THR A CA 1
ATOM 602 C C . THR A 1 83 ? 27.952 -0.464 -41.396 1.00 71.12 83 THR A C 1
ATOM 604 O O . THR A 1 83 ? 27.890 -0.845 -42.563 1.00 71.12 83 THR A O 1
ATOM 607 N N . LEU A 1 84 ? 26.969 -0.654 -40.516 1.00 73.56 84 LEU A N 1
ATOM 608 C CA . LEU A 1 84 ? 25.660 -1.118 -40.957 1.00 73.56 84 LEU A CA 1
ATOM 609 C C . LEU A 1 84 ? 25.008 0.000 -41.771 1.00 73.56 84 LEU A C 1
ATOM 611 O O . LEU A 1 84 ? 24.925 1.145 -41.313 1.00 73.56 84 LEU A O 1
ATOM 615 N N . SER A 1 85 ? 24.587 -0.317 -42.990 1.00 78.50 85 SER A N 1
ATOM 616 C CA . SER A 1 85 ? 23.775 0.580 -43.803 1.00 78.50 85 SER A CA 1
ATOM 617 C C . SER A 1 85 ? 22.298 0.389 -43.439 1.00 78.50 85 SER A C 1
ATOM 619 O O . SER A 1 85 ? 21.889 -0.735 -43.147 1.00 78.50 85 SER A O 1
ATOM 621 N N . PRO A 1 86 ? 21.443 1.426 -43.533 1.00 74.56 86 PRO A N 1
ATOM 622 C CA . PRO A 1 86 ? 19.991 1.270 -43.397 1.00 74.56 86 PRO A CA 1
ATOM 623 C C . PRO A 1 86 ? 19.375 0.231 -44.355 1.00 74.56 86 PRO A C 1
ATOM 625 O O . PRO A 1 86 ? 18.241 -0.195 -44.158 1.00 74.56 86 PRO A O 1
ATOM 628 N N . HIS A 1 87 ? 20.096 -0.160 -45.413 1.00 77.94 87 HIS A N 1
ATOM 629 C CA . HIS A 1 87 ? 19.703 -1.249 -46.306 1.00 77.94 87 HIS A CA 1
ATOM 630 C C . HIS A 1 87 ? 19.855 -2.638 -45.660 1.00 77.94 87 HIS A C 1
ATOM 632 O O . HIS A 1 87 ? 19.030 -3.510 -45.923 1.00 77.94 87 HIS A O 1
ATOM 638 N N . ASP A 1 88 ? 20.862 -2.850 -44.810 1.00 73.38 88 ASP A N 1
ATOM 639 C CA . ASP A 1 88 ? 21.159 -4.160 -44.210 1.00 73.38 88 ASP A CA 1
ATOM 640 C C . ASP A 1 88 ? 20.101 -4.555 -43.170 1.00 73.38 88 ASP A C 1
ATOM 642 O O . ASP A 1 88 ? 19.787 -5.730 -43.019 1.00 73.38 88 ASP A O 1
ATOM 646 N N . ALA A 1 89 ? 19.479 -3.564 -42.519 1.00 74.44 89 ALA A N 1
ATOM 647 C CA . ALA A 1 89 ? 18.387 -3.771 -41.567 1.00 74.44 89 ALA A CA 1
ATOM 648 C C . ALA A 1 89 ? 17.164 -4.477 -42.186 1.00 74.44 89 ALA A C 1
ATOM 650 O O . ALA A 1 89 ? 16.509 -5.252 -41.503 1.00 74.44 89 ALA A O 1
ATOM 651 N N . ARG A 1 90 ? 16.883 -4.263 -43.482 1.00 74.00 90 ARG A N 1
ATOM 652 C CA . ARG A 1 90 ? 15.768 -4.920 -44.198 1.00 74.00 90 ARG A CA 1
ATOM 653 C C . ARG A 1 90 ? 16.046 -6.373 -44.586 1.00 74.00 90 ARG A C 1
ATOM 655 O O . ARG A 1 90 ? 15.140 -7.049 -45.045 1.00 74.00 90 ARG A O 1
ATOM 662 N N . LEU A 1 91 ? 17.292 -6.833 -44.470 1.00 70.75 91 LEU A N 1
ATOM 663 C CA . LEU A 1 91 ? 17.665 -8.228 -44.735 1.00 70.75 91 LEU A CA 1
ATOM 664 C C . LEU A 1 91 ? 17.582 -9.106 -43.475 1.00 70.75 91 LEU A C 1
ATOM 666 O O . LEU A 1 91 ? 17.774 -10.313 -43.571 1.00 70.75 91 LEU A O 1
ATOM 670 N N . ILE A 1 92 ? 17.376 -8.487 -42.307 1.00 70.31 92 ILE A N 1
ATOM 671 C CA . ILE A 1 92 ? 17.309 -9.140 -40.989 1.00 70.31 92 ILE A CA 1
ATOM 672 C C . ILE A 1 92 ? 15.846 -9.303 -40.517 1.00 70.31 92 ILE A C 1
ATOM 674 O O . ILE A 1 92 ? 15.597 -10.021 -39.550 1.00 70.31 92 ILE A O 1
ATOM 678 N N . GLU A 1 93 ? 14.895 -8.654 -41.197 1.00 57.38 93 GLU A N 1
ATOM 679 C CA . GLU A 1 93 ? 13.446 -8.897 -41.083 1.00 57.38 93 GLU A CA 1
ATOM 680 C C . GLU A 1 93 ? 13.053 -10.186 -41.824 1.00 57.38 93 GLU A C 1
ATOM 682 O O . GLU A 1 93 ? 12.267 -10.972 -41.249 1.00 57.38 93 GLU A O 1
#

Foldseek 3Di:
DDPVVVVVVVVVVLVVCVVVNVVVVVVVVVVVVVVVVVVVVVVVVVVVVVVVVVVCPPDDDDDDFQDQDDDPNDGDRDDDTDDDDPVVVVVSD

pLDDT: mean 83.29, std 12.94, range [55.0, 98.0]

Solvent-accessible surface area (backbone atoms only — not comparable to full-atom values): 5862 Å² total; per-residue (Å²): 135,59,68,69,61,55,50,55,52,50,54,53,57,47,63,74,39,52,67,62,48,48,55,56,51,49,52,52,51,53,52,53,50,53,53,53,52,52,52,51,50,53,54,50,54,51,50,53,52,50,52,54,52,60,70,61,48,96,79,75,80,88,84,78,81,76,70,68,52,72,58,89,96,39,85,38,77,74,74,89,74,79,77,86,50,87,70,57,62,70,76,74,112

Secondary structure (DSSP, 8-state):
--HHHHHHHHHHHHHHTHHHHHHHHHHHHHHHHHHHHHHHHHHHHHHHHHHHHHHT-S------PPP--EETTEE---S---PPPTTGGGG--

Mean predicted aligned error: 12.66 Å

Sequence (93 aa):
MNLFSSFAIAVTALLAHKTRTFLASLGILIGIASVIVMVAIGKGSQQEVMDIIAGMGENMVTITAGEMKRRGGRLRLSGNVITLSPHDARLIE

Radius of gyration: 32.64 Å; Cα contacts (8 Å, |Δi|>4): 20; chains: 1; bounding box: 72×29×75 Å